Protein AF-A0A7S3NVL4-F1 (afdb_monomer)

Structure (mmCIF, N/CA/C/O backbone):
data_AF-A0A7S3NVL4-F1
#
_entry.id   AF-A0A7S3NVL4-F1
#
loop_
_atom_site.group_PDB
_atom_site.id
_atom_site.type_symbol
_atom_site.label_atom_id
_atom_site.label_alt_id
_atom_site.label_comp_id
_atom_site.label_asym_id
_atom_site.label_entity_id
_atom_site.label_seq_id
_atom_site.pdbx_PDB_ins_code
_atom_site.Cartn_x
_atom_site.Cartn_y
_atom_site.Cartn_z
_atom_site.occupancy
_atom_site.B_iso_or_equiv
_atom_site.auth_seq_id
_atom_site.auth_comp_id
_atom_site.auth_asym_id
_atom_site.auth_atom_id
_atom_site.pdbx_PDB_model_num
ATOM 1 N N . ILE A 1 1 ? -14.218 18.302 -14.394 1.00 38.00 1 ILE A N 1
ATOM 2 C CA . ILE A 1 1 ? -15.448 17.505 -14.623 1.00 38.00 1 ILE A CA 1
ATOM 3 C C . ILE A 1 1 ? -14.985 16.101 -14.964 1.00 38.00 1 ILE A C 1
ATOM 5 O O . ILE A 1 1 ? -14.677 15.818 -16.116 1.00 38.00 1 ILE A O 1
ATOM 9 N N . ILE A 1 2 ? -14.793 15.287 -13.928 1.00 34.66 2 ILE A N 1
ATOM 10 C CA . ILE A 1 2 ? -14.397 13.888 -14.061 1.00 34.66 2 ILE A CA 1
ATOM 11 C C . ILE A 1 2 ? -15.572 13.193 -14.744 1.00 34.66 2 ILE A C 1
ATOM 13 O O . ILE A 1 2 ? -16.677 13.149 -14.208 1.00 34.66 2 ILE A O 1
ATOM 17 N N . ARG A 1 3 ? -15.359 12.732 -15.976 1.00 32.22 3 ARG A N 1
ATOM 18 C CA . ARG A 1 3 ? -16.289 11.840 -16.662 1.00 32.22 3 ARG A CA 1
ATOM 19 C C . ARG A 1 3 ? -16.200 10.486 -15.958 1.00 32.22 3 ARG A C 1
ATOM 21 O O . ARG A 1 3 ? -15.504 9.591 -16.420 1.00 32.22 3 ARG A O 1
ATOM 28 N N . ILE A 1 4 ? -16.900 10.358 -14.833 1.00 42.03 4 ILE A N 1
ATOM 29 C CA . ILE A 1 4 ? -17.307 9.059 -14.300 1.00 42.03 4 ILE A CA 1
ATOM 30 C C . ILE A 1 4 ? -18.340 8.544 -15.296 1.00 42.03 4 ILE A C 1
ATOM 32 O O . ILE A 1 4 ? -19.520 8.893 -15.261 1.00 42.03 4 ILE A O 1
ATOM 36 N N . ILE A 1 5 ? -17.847 7.829 -16.300 1.00 40.09 5 ILE A N 1
ATOM 37 C CA . ILE A 1 5 ? -18.670 7.182 -17.304 1.00 40.09 5 ILE A CA 1
ATOM 38 C C . ILE A 1 5 ? -19.325 5.986 -16.608 1.00 40.09 5 ILE A C 1
ATOM 40 O O . ILE A 1 5 ? -18.771 4.894 -16.555 1.00 40.09 5 ILE A O 1
ATOM 44 N N . PHE A 1 6 ? -20.518 6.213 -16.057 1.00 42.34 6 PHE A N 1
ATOM 45 C CA . PHE A 1 6 ? -21.482 5.157 -15.764 1.00 42.34 6 PHE A CA 1
ATOM 46 C C . PHE A 1 6 ? -21.961 4.578 -17.104 1.00 42.34 6 PHE A C 1
ATOM 48 O O . PHE A 1 6 ? -22.959 5.026 -17.670 1.00 42.34 6 PHE A O 1
ATOM 55 N N . LEU A 1 7 ? -21.211 3.627 -17.665 1.00 38.56 7 LEU A N 1
ATOM 56 C CA . LEU A 1 7 ? -21.672 2.822 -18.794 1.00 38.56 7 LEU A CA 1
ATOM 57 C C . LEU A 1 7 ? -22.415 1.595 -18.262 1.00 38.56 7 LEU A C 1
ATOM 59 O O . LEU A 1 7 ? -21.879 0.776 -17.520 1.00 38.56 7 LEU A O 1
ATOM 63 N N . ASN A 1 8 ? -23.685 1.517 -18.651 1.00 40.00 8 ASN A N 1
ATOM 64 C CA . ASN A 1 8 ? -24.623 0.439 -18.372 1.00 40.00 8 ASN A CA 1
ATOM 65 C C . ASN A 1 8 ? -24.042 -0.942 -18.723 1.00 40.00 8 ASN A C 1
ATOM 67 O O . ASN A 1 8 ? -23.751 -1.211 -19.887 1.00 40.00 8 ASN A O 1
ATOM 71 N N . GLY A 1 9 ? -23.943 -1.821 -17.720 1.00 36.53 9 GLY A N 1
ATOM 72 C CA . GLY A 1 9 ? -23.618 -3.240 -17.900 1.00 36.53 9 GLY A CA 1
ATOM 73 C C . GLY A 1 9 ? -23.468 -4.017 -16.591 1.00 36.53 9 GLY A C 1
ATOM 74 O O . GLY A 1 9 ? -24.120 -5.036 -16.418 1.00 36.53 9 GLY A O 1
ATOM 75 N N . MET A 1 10 ? -22.686 -3.503 -15.640 1.00 42.94 10 MET A N 1
ATOM 76 C CA . MET A 1 10 ? -22.584 -3.975 -14.249 1.00 42.94 10 MET A CA 1
ATOM 77 C C . MET A 1 10 ? -22.065 -2.796 -13.419 1.00 42.94 10 MET A C 1
ATOM 79 O O . MET A 1 10 ? -20.860 -2.583 -13.342 1.00 42.94 10 MET A O 1
ATOM 83 N N . ILE A 1 11 ? -22.954 -1.962 -12.871 1.00 44.84 11 ILE A N 1
ATOM 84 C CA . ILE A 1 11 ? -22.526 -0.808 -12.067 1.00 44.84 11 ILE A CA 1
ATOM 85 C C . ILE A 1 11 ? -22.091 -1.344 -10.698 1.00 44.84 11 ILE A C 1
ATOM 87 O O . ILE A 1 11 ? -22.893 -1.402 -9.767 1.00 44.84 11 ILE A O 1
ATOM 91 N N . LYS A 1 12 ? -20.832 -1.779 -10.577 1.00 56.72 12 LYS A N 1
ATOM 92 C CA . LYS A 1 12 ? -20.200 -1.862 -9.260 1.00 56.72 12 LYS A CA 1
ATOM 93 C C . LYS A 1 12 ? -20.141 -0.439 -8.709 1.00 56.72 12 LYS A C 1
ATOM 95 O O . LYS A 1 12 ? -19.734 0.494 -9.400 1.00 56.72 12 LYS A O 1
ATOM 100 N N . SER A 1 13 ? -20.660 -0.256 -7.499 1.00 74.56 13 SER A N 1
ATOM 101 C CA . SER A 1 13 ? -20.558 1.017 -6.787 1.00 74.56 13 SER A CA 1
ATOM 102 C C . SER A 1 13 ? -19.076 1.314 -6.518 1.00 74.56 13 SER A C 1
ATOM 104 O O . SER A 1 13 ? -18.366 0.381 -6.143 1.00 74.56 13 SER A O 1
ATOM 106 N N . PRO A 1 14 ? -18.613 2.577 -6.602 1.00 76.62 14 PRO A N 1
ATOM 107 C CA . PRO A 1 14 ? -17.275 2.965 -6.146 1.00 76.62 14 PRO A CA 1
ATOM 108 C C . PRO A 1 14 ? -16.958 2.487 -4.722 1.00 76.62 14 PRO A C 1
ATOM 110 O O . PRO A 1 14 ? -15.807 2.204 -4.404 1.00 76.62 14 PRO A O 1
ATOM 113 N N . PHE A 1 15 ? -17.989 2.344 -3.879 1.00 83.75 15 PHE A N 1
ATOM 114 C CA . PHE A 1 15 ? -17.869 1.734 -2.557 1.00 83.75 15 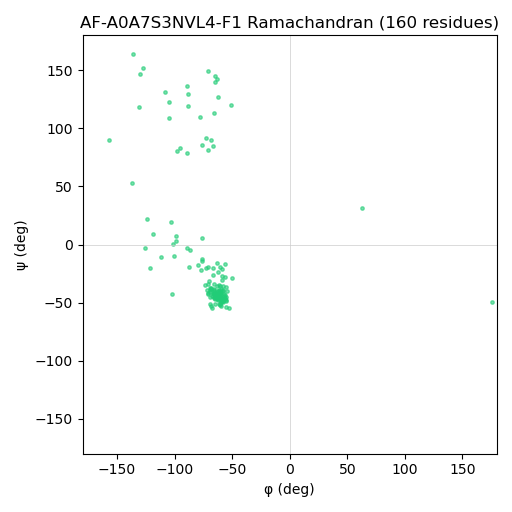PHE A CA 1
ATOM 115 C C . PHE A 1 15 ? -17.450 0.266 -2.640 1.00 83.75 15 PHE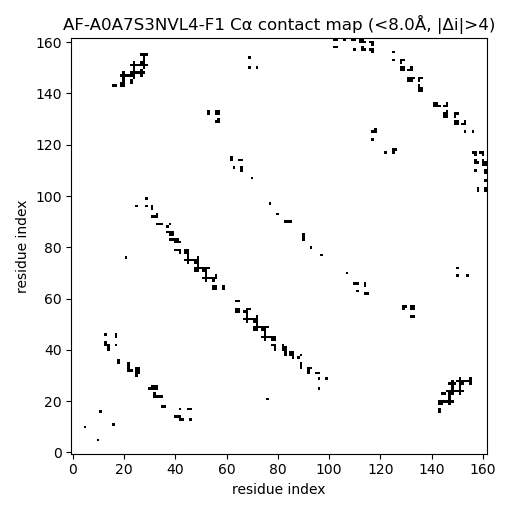 A C 1
ATOM 117 O O . PHE A 1 15 ? -16.528 -0.135 -1.952 1.00 83.75 15 PHE A O 1
ATOM 124 N N . SER A 1 16 ? -18.079 -0.534 -3.507 1.00 84.88 16 SER A N 1
ATOM 125 C CA . SER A 1 16 ? -17.748 -1.957 -3.648 1.00 84.88 16 SER A CA 1
ATOM 126 C C . SER A 1 16 ? -16.302 -2.162 -4.088 1.00 84.88 16 SER A C 1
ATOM 128 O O . SER A 1 16 ? -15.656 -3.086 -3.606 1.00 84.88 16 SER A O 1
ATOM 130 N N . ASP A 1 17 ? -15.803 -1.324 -4.994 1.00 87.50 17 ASP A N 1
ATOM 131 C CA . ASP A 1 17 ? -14.430 -1.415 -5.489 1.00 87.50 17 ASP A CA 1
ATOM 132 C C . ASP A 1 17 ? -13.419 -1.040 -4.396 1.00 87.50 17 ASP A C 1
ATOM 134 O O . ASP A 1 17 ? -12.459 -1.772 -4.156 1.00 87.50 17 ASP A O 1
ATOM 138 N N . VAL A 1 18 ? -13.665 0.052 -3.667 1.00 87.56 18 VAL A N 1
ATOM 139 C CA . VAL A 1 18 ? -12.785 0.476 -2.567 1.00 87.56 18 VAL A CA 1
ATOM 140 C C . VAL A 1 18 ? -12.845 -0.464 -1.374 1.00 87.56 18 VAL A C 1
ATOM 142 O O . VAL A 1 18 ? -11.800 -0.771 -0.811 1.00 87.56 18 VAL A O 1
ATOM 145 N N . SER A 1 19 ? -14.018 -0.974 -1.014 1.00 88.94 19 SER A N 1
ATOM 146 C CA . SER A 1 19 ? -14.150 -1.952 0.065 1.00 88.94 19 SER A CA 1
ATOM 147 C C . SER A 1 19 ? -13.377 -3.230 -0.254 1.00 88.94 19 SER A C 1
ATOM 149 O O . SER A 1 19 ? -12.626 -3.701 0.592 1.00 88.94 19 SER A O 1
ATOM 151 N N . LEU A 1 20 ? -13.458 -3.738 -1.493 1.00 91.25 20 LEU A N 1
ATOM 152 C CA . LEU A 1 20 ? -12.643 -4.879 -1.927 1.00 91.25 20 LEU A CA 1
ATOM 153 C C . LEU A 1 20 ? -11.145 -4.574 -1.850 1.00 91.25 20 LEU A C 1
ATOM 155 O O . LEU A 1 20 ? -10.387 -5.392 -1.340 1.00 91.25 20 LEU A O 1
ATOM 159 N N . PHE A 1 21 ? -10.718 -3.401 -2.319 1.00 93.81 21 PHE A N 1
ATOM 160 C CA . PHE A 1 21 ? -9.319 -2.998 -2.210 1.00 93.81 21 PHE A CA 1
ATOM 161 C C . PHE A 1 21 ? -8.851 -2.974 -0.752 1.00 93.81 21 PHE A C 1
ATOM 163 O O . PHE A 1 21 ? -7.807 -3.528 -0.429 1.00 93.81 21 PHE A O 1
ATOM 170 N N . ILE A 1 22 ? -9.618 -2.339 0.133 1.00 91.50 22 ILE A N 1
ATOM 171 C CA . ILE A 1 22 ? -9.222 -2.097 1.521 1.00 91.50 22 ILE A CA 1
ATOM 172 C C . ILE A 1 22 ? -9.224 -3.386 2.341 1.00 91.50 22 ILE A C 1
ATOM 174 O O . ILE A 1 22 ? -8.270 -3.619 3.082 1.00 91.50 22 ILE A O 1
ATOM 178 N N . THR A 1 23 ? -10.235 -4.244 2.180 1.00 92.31 23 THR A N 1
ATOM 179 C CA . THR A 1 23 ? -10.268 -5.563 2.826 1.00 92.31 23 THR A CA 1
ATOM 180 C C . THR A 1 23 ? -9.024 -6.376 2.468 1.00 92.31 23 THR A C 1
ATOM 182 O O . THR A 1 23 ? -8.352 -6.909 3.348 1.00 92.31 23 THR A O 1
ATOM 185 N N . GLU A 1 24 ? -8.657 -6.425 1.188 1.00 95.56 24 GLU A N 1
ATOM 186 C CA . GLU A 1 24 ? -7.495 -7.200 0.745 1.00 95.56 24 GLU A CA 1
ATOM 187 C C . GLU A 1 24 ? -6.170 -6.534 1.121 1.00 95.56 24 GLU A C 1
ATOM 189 O O . GLU A 1 24 ? -5.215 -7.224 1.472 1.00 95.56 24 GLU A O 1
ATOM 194 N N . PHE A 1 25 ? -6.120 -5.200 1.108 1.00 95.25 25 PHE A N 1
ATOM 195 C CA . PHE A 1 25 ? -4.965 -4.435 1.565 1.00 95.25 25 PHE A CA 1
ATOM 196 C C . PHE A 1 25 ? -4.638 -4.739 3.027 1.00 95.25 25 PHE A C 1
ATOM 198 O O . PHE A 1 25 ? -3.491 -5.045 3.338 1.00 95.25 25 PHE A O 1
ATOM 205 N N . TYR A 1 26 ? -5.632 -4.706 3.919 1.00 92.50 26 TYR A N 1
ATOM 206 C CA . TYR A 1 26 ? -5.443 -5.014 5.342 1.00 92.50 26 TYR A CA 1
ATOM 207 C C . TYR A 1 26 ? -5.071 -6.470 5.571 1.00 92.50 26 TYR A C 1
ATOM 209 O O . TYR A 1 26 ? -4.167 -6.764 6.356 1.00 92.50 26 TYR A O 1
ATOM 217 N N . SER A 1 27 ? -5.742 -7.374 4.859 1.00 94.62 27 SER A N 1
ATOM 218 C CA . SER A 1 27 ? -5.460 -8.803 4.923 1.00 94.62 27 SER A CA 1
ATOM 219 C C . SER A 1 27 ? -4.002 -9.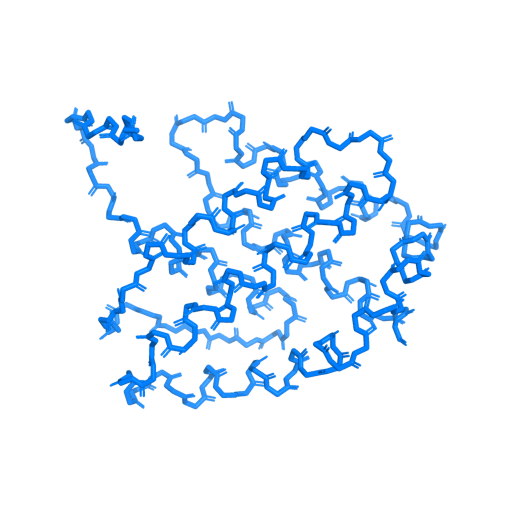087 4.552 1.00 94.62 27 SER A C 1
ATOM 221 O O . SER A 1 27 ? -3.275 -9.717 5.321 1.00 94.62 27 SER A O 1
ATOM 223 N N . ALA A 1 28 ? -3.514 -8.539 3.437 1.00 96.00 28 ALA A N 1
ATOM 224 C CA . ALA A 1 28 ? -2.129 -8.725 3.019 1.00 96.00 28 ALA A CA 1
ATOM 225 C C . ALA A 1 28 ? -1.138 -8.005 3.953 1.00 96.00 28 ALA A C 1
ATOM 227 O O . ALA A 1 28 ? -0.207 -8.632 4.480 1.00 96.00 28 ALA A O 1
ATOM 228 N N . ALA A 1 29 ? -1.362 -6.711 4.214 1.00 93.06 29 ALA A N 1
ATOM 229 C CA . ALA A 1 29 ? -0.430 -5.867 4.957 1.00 93.06 29 ALA A CA 1
ATOM 230 C C . ALA A 1 29 ? -0.284 -6.295 6.424 1.00 93.06 29 ALA A C 1
ATOM 232 O O . ALA A 1 29 ? 0.836 -6.437 6.924 1.00 93.06 29 ALA A O 1
ATOM 233 N N . PHE A 1 30 ? -1.413 -6.556 7.085 1.00 91.81 30 PHE A N 1
ATOM 234 C CA . PHE A 1 30 ? -1.513 -6.662 8.542 1.00 91.81 30 PHE A CA 1
ATOM 235 C C . PHE A 1 30 ? -2.138 -7.975 9.022 1.00 91.81 30 PHE A C 1
ATOM 237 O O . PHE A 1 30 ? -2.137 -8.248 10.214 1.00 91.81 30 PHE A O 1
ATOM 244 N N . SER A 1 31 ? -2.580 -8.855 8.115 1.00 93.00 31 SER A N 1
ATOM 245 C CA . SER A 1 31 ? -3.285 -10.105 8.460 1.00 93.00 31 SER A CA 1
ATOM 246 C C . SER A 1 31 ? -4.618 -9.865 9.180 1.00 93.00 31 SER A C 1
ATOM 248 O O . SER A 1 31 ? -5.035 -10.680 10.000 1.00 93.00 31 SER A O 1
ATOM 250 N N . ILE A 1 32 ? -5.279 -8.749 8.860 1.00 90.06 32 ILE A N 1
ATOM 251 C CA . ILE A 1 32 ? -6.560 -8.342 9.445 1.00 90.06 32 ILE A CA 1
ATOM 252 C C . ILE A 1 32 ? -7.664 -8.585 8.423 1.00 90.06 32 ILE A C 1
ATOM 254 O O . ILE A 1 32 ? -7.623 -8.047 7.317 1.00 90.06 32 ILE A O 1
ATOM 258 N N . ASP A 1 33 ? -8.655 -9.384 8.806 1.00 87.44 33 ASP A N 1
ATOM 259 C CA . ASP A 1 33 ? -9.845 -9.621 7.994 1.00 87.44 33 ASP A CA 1
ATOM 260 C C . ASP A 1 33 ? -10.917 -8.566 8.307 1.00 87.44 33 ASP A C 1
ATOM 262 O O . ASP A 1 33 ? -11.234 -8.299 9.472 1.00 87.44 33 ASP A O 1
ATOM 266 N N . MET A 1 34 ? -11.460 -7.940 7.263 1.00 83.00 34 MET A N 1
ATOM 267 C CA . MET A 1 34 ? -12.453 -6.873 7.381 1.00 83.00 34 MET A CA 1
ATOM 268 C C . MET A 1 34 ? -13.638 -7.134 6.463 1.00 83.00 34 MET A C 1
ATOM 270 O O . MET A 1 34 ? -13.505 -7.108 5.238 1.00 83.00 34 MET A O 1
ATOM 274 N N . ASP A 1 35 ? -14.823 -7.281 7.050 1.00 81.75 35 ASP A N 1
ATOM 275 C CA . ASP A 1 35 ? -16.069 -7.413 6.300 1.00 81.75 35 ASP A CA 1
ATOM 276 C C . ASP A 1 35 ? -16.783 -6.064 6.158 1.00 81.75 35 ASP A C 1
ATOM 278 O O . ASP A 1 35 ? -17.694 -5.733 6.906 1.00 81.75 35 ASP A O 1
ATOM 282 N N . LEU A 1 36 ? -16.383 -5.268 5.167 1.00 80.81 36 LEU A N 1
ATOM 283 C CA . LEU A 1 36 ? -16.940 -3.930 4.932 1.00 80.81 36 LEU A CA 1
ATOM 284 C C . LEU A 1 36 ? -18.336 -3.935 4.277 1.00 80.81 36 LEU A C 1
ATOM 286 O O . LEU A 1 36 ? -18.848 -2.867 3.934 1.00 80.81 36 LEU A O 1
ATOM 290 N N . ASN A 1 37 ? -18.970 -5.100 4.091 1.00 70.62 37 ASN A N 1
ATOM 291 C CA . ASN A 1 37 ? -20.241 -5.216 3.367 1.00 70.62 37 ASN A CA 1
ATOM 292 C C . ASN A 1 37 ? -21.426 -4.536 4.075 1.00 70.62 37 ASN A C 1
ATOM 294 O O . ASN A 1 37 ? -22.422 -4.236 3.416 1.00 70.62 37 ASN A O 1
ATOM 298 N N . THR A 1 38 ? -21.335 -4.282 5.386 1.00 66.88 38 THR A N 1
ATOM 299 C CA . THR A 1 38 ? -22.397 -3.634 6.182 1.00 66.88 38 THR A CA 1
ATOM 300 C C . THR A 1 38 ? -22.142 -2.151 6.465 1.00 66.88 38 THR A C 1
ATOM 302 O O . THR A 1 38 ? -22.966 -1.491 7.098 1.00 66.88 38 THR A O 1
ATOM 305 N N . CYS A 1 39 ? -21.027 -1.597 5.985 1.00 75.94 39 CYS A N 1
ATOM 306 C CA . CYS A 1 39 ? -20.630 -0.223 6.271 1.00 75.94 39 CYS A CA 1
ATOM 307 C C . CYS A 1 39 ? -21.201 0.766 5.240 1.00 75.94 39 CYS A C 1
ATOM 309 O O . CYS A 1 39 ? -21.138 0.536 4.035 1.00 75.94 39 CYS A O 1
ATOM 311 N N . GLU A 1 40 ? -21.719 1.905 5.702 1.00 72.62 40 GLU A N 1
ATOM 312 C CA . GLU A 1 40 ? -22.038 3.049 4.844 1.00 72.62 40 GLU A CA 1
ATOM 313 C C . GLU A 1 40 ? -20.972 4.134 5.042 1.00 72.62 40 GLU A C 1
ATOM 315 O O . GLU A 1 40 ? -20.936 4.796 6.081 1.00 72.62 40 GLU A O 1
ATOM 320 N N . ALA A 1 41 ? -20.111 4.337 4.040 1.00 77.31 41 ALA A N 1
ATOM 321 C CA . ALA A 1 41 ? -19.071 5.367 4.061 1.00 77.31 41 ALA A CA 1
ATOM 322 C C . ALA A 1 41 ? -19.084 6.205 2.776 1.00 77.31 41 ALA A C 1
ATOM 324 O O . ALA A 1 41 ? -19.372 5.707 1.682 1.00 77.31 41 ALA A O 1
ATOM 325 N N . ASN A 1 42 ? -18.738 7.490 2.891 1.00 81.25 42 ASN A N 1
ATOM 326 C CA . ASN A 1 42 ? -18.434 8.302 1.717 1.00 81.25 42 ASN A CA 1
ATOM 327 C C . ASN A 1 42 ? -17.019 7.966 1.247 1.00 81.25 42 ASN A C 1
ATOM 329 O O . ASN A 1 42 ? -16.052 8.317 1.903 1.00 81.25 42 ASN A O 1
ATOM 333 N N . VAL A 1 43 ? -16.899 7.304 0.100 1.00 82.75 43 VAL A N 1
ATOM 334 C CA . VAL A 1 43 ? -15.603 6.816 -0.388 1.00 82.75 43 VAL A CA 1
ATOM 335 C C . VAL A 1 43 ? -14.959 7.721 -1.428 1.00 82.75 43 VAL A C 1
ATOM 337 O O . VAL A 1 43 ? -13.912 7.369 -1.949 1.00 82.75 43 VAL A O 1
ATOM 340 N N . GLU A 1 44 ? -15.547 8.869 -1.777 1.00 84.50 44 GLU A N 1
ATOM 341 C CA . GLU A 1 44 ? -15.087 9.670 -2.924 1.00 84.50 44 GLU A CA 1
ATOM 342 C C . GLU A 1 44 ? -13.598 10.042 -2.822 1.00 84.50 44 GLU A C 1
ATOM 344 O O . GLU A 1 44 ? -12.840 9.871 -3.780 1.00 84.50 44 GLU A O 1
ATOM 349 N N . LYS A 1 45 ? -13.155 10.490 -1.641 1.00 86.50 45 LYS A N 1
ATOM 350 C CA . LYS A 1 45 ? -11.745 10.826 -1.395 1.00 86.50 45 LYS A CA 1
ATOM 351 C C . LYS A 1 45 ? -10.857 9.587 -1.375 1.00 86.50 45 LYS A C 1
ATOM 353 O O . LYS A 1 45 ? -9.761 9.619 -1.924 1.00 86.50 45 LYS A O 1
ATOM 358 N N . SER A 1 46 ? -11.325 8.507 -0.758 1.00 88.44 46 SER A N 1
ATOM 359 C CA . SER A 1 46 ? -10.599 7.239 -0.672 1.00 88.44 46 SER A CA 1
ATOM 360 C C . SER A 1 46 ? -10.358 6.641 -2.051 1.00 88.44 4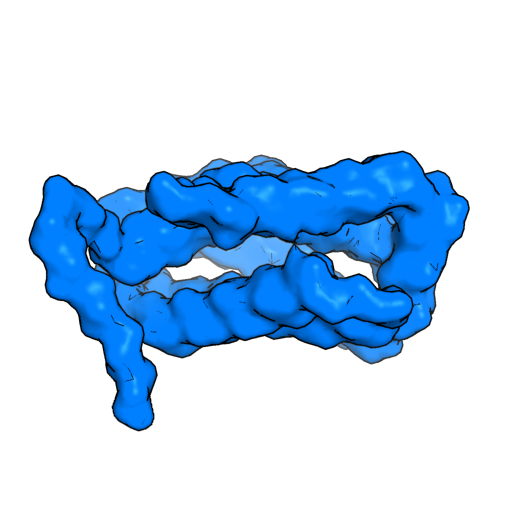6 SER A C 1
ATOM 362 O O . SER A 1 46 ? -9.223 6.315 -2.380 1.00 88.44 46 SER A O 1
ATOM 364 N N 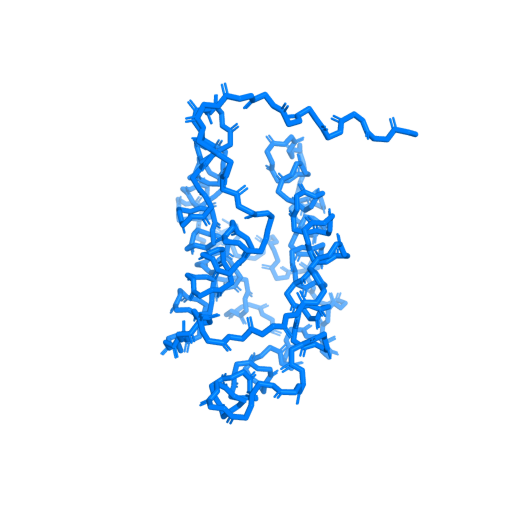. VAL A 1 47 ? -11.408 6.587 -2.880 1.00 88.25 47 VAL A N 1
ATOM 365 C CA . VAL A 1 47 ? -11.354 6.193 -4.292 1.00 88.25 47 VAL A CA 1
ATOM 366 C C . VAL A 1 47 ? -10.297 7.031 -5.005 1.00 88.25 47 VAL A C 1
ATOM 368 O O . VAL A 1 47 ? -9.380 6.476 -5.596 1.00 88.25 47 VAL A O 1
ATOM 371 N N . LEU A 1 48 ? -10.390 8.362 -4.932 1.00 89.31 48 LEU A N 1
ATOM 372 C CA . LEU A 1 48 ? -9.487 9.255 -5.658 1.00 89.31 48 LEU A CA 1
ATOM 373 C C . LEU A 1 48 ? -8.013 9.017 -5.293 1.00 89.31 48 LEU A C 1
ATOM 375 O O . LEU A 1 48 ? -7.166 8.919 -6.179 1.00 89.31 48 LEU A O 1
ATOM 379 N N . GLU A 1 49 ? -7.704 8.926 -4.002 1.00 93.69 49 GLU A N 1
ATOM 380 C CA . GLU A 1 49 ? -6.334 8.755 -3.517 1.00 93.69 49 GLU A CA 1
ATOM 381 C C . GLU A 1 49 ? -5.782 7.354 -3.828 1.00 93.69 49 GLU A C 1
ATOM 383 O O . GLU A 1 49 ? -4.650 7.249 -4.301 1.00 93.69 49 GLU A O 1
ATOM 388 N N . ILE A 1 50 ? -6.586 6.293 -3.666 1.00 92.19 50 ILE A N 1
ATOM 389 C CA . ILE A 1 50 ? -6.198 4.919 -4.031 1.00 92.19 50 ILE A CA 1
ATOM 390 C C . ILE A 1 50 ? -5.910 4.833 -5.531 1.00 92.19 50 ILE A C 1
ATOM 392 O O . ILE A 1 50 ? -4.831 4.395 -5.924 1.00 92.19 50 ILE A O 1
ATOM 396 N N . TYR A 1 51 ? -6.832 5.304 -6.374 1.00 90.94 51 TYR A N 1
ATOM 397 C CA . TYR A 1 51 ? -6.644 5.284 -7.825 1.00 90.94 51 TYR A CA 1
ATOM 398 C C . TYR A 1 51 ? -5.434 6.115 -8.251 1.00 90.94 51 TYR A C 1
ATOM 400 O O . TYR A 1 51 ? -4.643 5.658 -9.069 1.00 90.94 51 TYR A O 1
ATOM 408 N N . SER A 1 52 ? -5.259 7.311 -7.679 1.00 93.44 52 SER A N 1
ATOM 409 C CA . SER A 1 52 ? -4.102 8.157 -7.979 1.00 93.44 52 SER A CA 1
ATOM 410 C C . SER A 1 52 ? -2.790 7.487 -7.574 1.00 93.44 52 SER A C 1
ATOM 412 O O . SER A 1 52 ? -1.809 7.582 -8.308 1.00 93.44 52 SER A O 1
ATOM 414 N N . GLY A 1 53 ? -2.755 6.808 -6.427 1.00 94.81 53 GLY A N 1
ATOM 415 C CA . GLY A 1 53 ? -1.574 6.077 -5.985 1.00 94.81 53 GLY A CA 1
ATOM 416 C C . GLY A 1 53 ? -1.242 4.911 -6.905 1.00 94.81 53 GLY A C 1
ATOM 417 O O . GLY A 1 53 ? -0.099 4.780 -7.335 1.00 94.81 53 GLY A O 1
ATOM 418 N N . ILE A 1 54 ? -2.250 4.127 -7.283 1.00 92.56 54 ILE A N 1
ATOM 419 C CA . ILE A 1 54 ? -2.096 3.026 -8.235 1.00 92.56 54 ILE A CA 1
ATOM 420 C C . ILE A 1 54 ? -1.621 3.542 -9.592 1.00 92.56 54 ILE A C 1
ATOM 422 O O . ILE A 1 54 ? -0.676 2.994 -10.141 1.00 92.56 54 ILE A O 1
ATOM 426 N N . GLU A 1 55 ? -2.196 4.624 -10.117 1.00 92.50 55 GLU A N 1
ATOM 427 C CA . GLU A 1 55 ? -1.768 5.214 -11.390 1.00 92.50 55 GLU A CA 1
ATOM 428 C C . GLU A 1 55 ? -0.285 5.619 -11.367 1.00 92.50 55 GLU A C 1
ATOM 430 O O . GLU A 1 55 ? 0.432 5.395 -12.346 1.00 92.50 55 GLU A O 1
ATOM 435 N N . ILE A 1 56 ? 0.200 6.159 -10.244 1.00 94.94 56 ILE A N 1
ATOM 436 C CA . ILE A 1 56 ? 1.627 6.448 -10.057 1.00 94.94 56 ILE A CA 1
ATOM 437 C C . ILE A 1 56 ? 2.446 5.151 -10.061 1.00 94.94 56 ILE A C 1
ATOM 439 O O . ILE A 1 56 ? 3.481 5.101 -10.721 1.00 94.94 56 ILE A O 1
ATOM 443 N N . LEU A 1 57 ? 1.993 4.105 -9.360 1.00 92.81 57 LEU A N 1
ATOM 444 C CA . LEU A 1 57 ? 2.685 2.811 -9.321 1.00 92.81 57 LEU A CA 1
ATOM 445 C C . LEU A 1 57 ? 2.705 2.108 -10.678 1.00 92.81 57 LEU A C 1
ATOM 447 O O . LEU A 1 57 ? 3.690 1.459 -10.998 1.00 92.81 57 LEU A O 1
ATOM 451 N N . VAL A 1 58 ? 1.662 2.251 -11.492 1.00 89.88 58 VAL A N 1
ATOM 452 C CA . VAL A 1 58 ? 1.610 1.660 -12.835 1.00 89.88 58 VAL A CA 1
ATOM 453 C C . VAL A 1 58 ? 2.556 2.366 -13.801 1.00 89.88 58 VAL A C 1
ATOM 455 O O . VAL A 1 58 ? 3.154 1.729 -14.665 1.00 89.88 58 VAL A O 1
ATOM 458 N N . ASN A 1 59 ? 2.727 3.676 -13.636 1.00 90.00 59 ASN A N 1
ATOM 459 C CA . ASN A 1 59 ? 3.566 4.504 -14.500 1.00 90.00 59 ASN A CA 1
ATOM 460 C C . ASN A 1 59 ? 4.919 4.856 -13.861 1.00 90.00 59 ASN A C 1
ATOM 462 O O . ASN A 1 59 ? 5.555 5.834 -14.263 1.00 90.00 59 ASN A O 1
ATOM 466 N N . TYR A 1 60 ? 5.350 4.104 -12.846 1.00 92.38 60 TYR A N 1
ATOM 467 C CA . TYR A 1 60 ? 6.558 4.425 -12.097 1.00 92.38 60 TYR A CA 1
ATOM 468 C C . TYR A 1 60 ? 7.809 4.328 -12.985 1.00 92.38 60 TYR A C 1
ATOM 470 O O . TYR A 1 60 ? 7.969 3.421 -13.801 1.00 92.38 60 TYR A O 1
ATOM 478 N N . THR A 1 61 ? 8.732 5.266 -12.802 1.00 94.19 61 THR A N 1
ATOM 479 C CA . THR A 1 61 ? 10.040 5.286 -13.482 1.00 94.19 61 THR A CA 1
ATOM 480 C C . THR A 1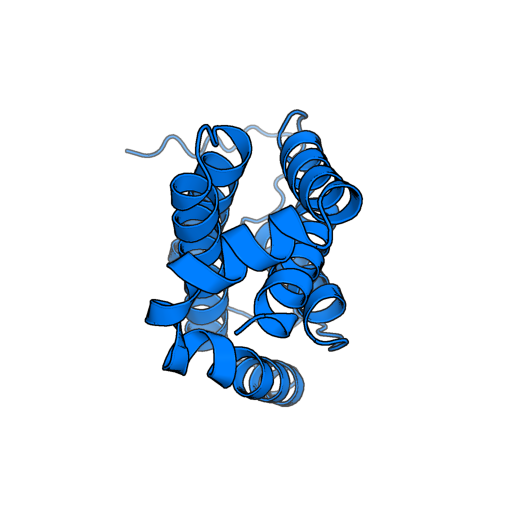 61 ? 11.198 5.275 -12.490 1.00 94.19 61 THR A C 1
ATOM 482 O O . THR A 1 61 ? 12.323 4.907 -12.828 1.00 94.19 61 THR A O 1
ATOM 485 N N . THR A 1 62 ? 10.918 5.661 -11.247 1.00 95.12 62 THR A N 1
ATOM 486 C CA . THR A 1 62 ? 11.873 5.781 -10.151 1.00 95.12 62 THR A CA 1
ATOM 487 C C . THR A 1 62 ? 11.303 5.189 -8.861 1.00 95.12 62 THR A C 1
ATOM 489 O O . THR A 1 62 ? 10.098 4.993 -8.718 1.00 95.12 62 THR A O 1
ATOM 492 N N . LEU A 1 63 ? 12.166 4.935 -7.875 1.00 93.75 63 LEU A N 1
ATOM 493 C CA . LEU A 1 63 ? 11.731 4.516 -6.534 1.00 93.75 63 LEU A CA 1
ATOM 494 C C . LEU A 1 63 ? 11.046 5.651 -5.748 1.00 93.75 63 LEU A C 1
ATOM 496 O O . LEU A 1 63 ? 10.297 5.384 -4.806 1.00 93.75 63 LEU A O 1
ATOM 500 N N . ASP A 1 64 ? 11.263 6.908 -6.145 1.00 94.75 64 ASP A N 1
ATOM 501 C CA . ASP A 1 64 ? 10.496 8.042 -5.623 1.00 94.75 64 ASP A CA 1
ATOM 502 C C . ASP A 1 64 ? 9.032 7.966 -6.072 1.00 94.75 64 ASP A C 1
ATOM 504 O O . ASP A 1 64 ? 8.135 8.132 -5.251 1.00 94.75 64 ASP A O 1
ATOM 508 N N . ASP A 1 65 ? 8.777 7.609 -7.337 1.00 95.38 65 ASP A N 1
ATOM 509 C CA . ASP A 1 65 ? 7.414 7.365 -7.828 1.00 95.38 65 ASP A CA 1
ATOM 510 C C . ASP A 1 65 ? 6.726 6.284 -6.991 1.00 95.38 65 ASP A C 1
ATOM 512 O O . ASP A 1 65 ? 5.600 6.483 -6.539 1.00 95.38 65 ASP A O 1
ATOM 516 N N . VAL A 1 66 ? 7.433 5.188 -6.688 1.00 93.88 66 VAL A N 1
ATOM 517 C CA . VAL A 1 66 ? 6.896 4.139 -5.810 1.00 93.88 66 VAL A CA 1
ATOM 518 C C . VAL A 1 66 ? 6.555 4.692 -4.428 1.00 93.88 66 VAL A C 1
ATOM 520 O O . VAL A 1 66 ? 5.453 4.473 -3.930 1.00 93.88 66 VAL A O 1
ATOM 523 N N . SER A 1 67 ? 7.454 5.474 -3.830 1.00 94.31 67 SER A N 1
ATOM 524 C CA . SER A 1 67 ? 7.215 6.100 -2.523 1.00 94.31 67 SER A CA 1
ATOM 525 C C . SER A 1 67 ? 5.967 6.990 -2.544 1.00 94.31 67 SER A C 1
ATOM 527 O O . SER A 1 67 ? 5.110 6.882 -1.666 1.00 94.31 67 SER A O 1
ATOM 529 N N . ARG A 1 68 ? 5.814 7.831 -3.576 1.00 95.19 68 ARG A N 1
ATOM 530 C CA . ARG A 1 68 ? 4.647 8.710 -3.746 1.00 95.19 68 ARG A CA 1
ATOM 531 C C . ARG A 1 68 ? 3.355 7.922 -3.963 1.00 95.19 68 ARG A C 1
ATOM 533 O O . ARG A 1 68 ? 2.334 8.276 -3.374 1.00 95.19 68 ARG A O 1
ATOM 540 N N . GLY A 1 69 ? 3.400 6.857 -4.762 1.00 94.94 69 GLY A N 1
ATOM 541 C CA . GLY A 1 69 ? 2.258 5.976 -5.007 1.00 94.94 69 GLY A CA 1
ATOM 542 C C . GLY A 1 69 ? 1.771 5.286 -3.732 1.00 94.94 69 GLY A C 1
ATOM 543 O O . GLY A 1 69 ? 0.577 5.301 -3.436 1.00 94.94 69 GLY A O 1
ATOM 544 N N . ILE A 1 70 ? 2.695 4.776 -2.913 1.00 94.19 70 ILE A N 1
ATOM 545 C CA . ILE A 1 70 ? 2.356 4.143 -1.632 1.00 94.19 70 ILE A CA 1
ATOM 546 C C . ILE A 1 70 ? 1.768 5.152 -0.642 1.00 94.19 70 ILE A C 1
ATOM 548 O O . ILE A 1 70 ? 0.758 4.854 -0.007 1.00 94.19 70 ILE A O 1
ATOM 552 N N . VAL A 1 71 ? 2.330 6.362 -0.541 1.00 93.69 71 VAL A N 1
ATOM 553 C CA . VAL A 1 71 ? 1.763 7.426 0.312 1.00 93.69 71 VAL A CA 1
ATOM 554 C C . VAL A 1 71 ? 0.313 7.727 -0.074 1.00 93.69 71 VAL A C 1
ATOM 556 O O . VAL A 1 71 ? -0.544 7.858 0.797 1.00 93.69 71 VAL A O 1
ATOM 559 N N . LYS A 1 72 ? 0.021 7.797 -1.377 1.00 95.19 72 LYS A N 1
ATOM 560 C CA . LYS A 1 72 ? -1.333 8.020 -1.896 1.00 95.19 72 LYS A CA 1
ATOM 561 C C . LYS A 1 72 ? -2.299 6.890 -1.536 1.00 95.19 72 LYS A C 1
ATOM 563 O O . LYS A 1 72 ? -3.388 7.165 -1.036 1.00 95.19 72 LYS A O 1
ATOM 568 N N . ILE A 1 73 ? -1.880 5.634 -1.696 1.00 94.38 73 ILE A N 1
ATOM 569 C CA . ILE A 1 73 ? -2.677 4.466 -1.290 1.00 94.38 73 ILE A CA 1
ATOM 570 C C . ILE A 1 73 ? -2.975 4.508 0.212 1.00 94.38 73 ILE A C 1
ATOM 572 O O . ILE A 1 73 ? -4.134 4.406 0.610 1.00 94.38 73 ILE A O 1
ATOM 576 N N . VAL A 1 74 ? -1.952 4.732 1.040 1.00 91.94 74 VAL A N 1
ATOM 577 C CA . VAL A 1 74 ? -2.097 4.806 2.499 1.00 91.94 74 VAL A CA 1
ATOM 578 C C . VAL A 1 74 ? -3.042 5.935 2.913 1.00 91.94 74 VAL A C 1
ATOM 580 O O . VAL A 1 74 ? -3.906 5.725 3.762 1.00 91.94 74 VAL A O 1
ATOM 583 N N . TYR A 1 75 ? -2.958 7.114 2.291 1.00 92.00 75 TYR A N 1
ATOM 584 C CA . TYR A 1 75 ? -3.915 8.187 2.565 1.00 92.00 75 TYR A CA 1
ATOM 585 C C . TYR A 1 75 ? -5.335 7.862 2.117 1.00 92.00 75 TYR A C 1
ATOM 587 O O . TYR A 1 75 ? -6.281 8.197 2.828 1.00 92.00 75 TYR A O 1
ATOM 595 N N . GLY A 1 76 ? -5.514 7.198 0.977 1.00 91.69 76 GLY A N 1
ATOM 596 C CA . GLY A 1 76 ? -6.837 6.758 0.546 1.00 91.69 76 GLY A CA 1
ATOM 597 C C . GLY A 1 76 ? -7.467 5.758 1.515 1.00 91.69 76 GLY A C 1
ATOM 598 O O . GLY A 1 76 ? -8.641 5.898 1.863 1.00 91.69 76 GLY A O 1
ATOM 599 N N . VAL A 1 77 ? -6.662 4.832 2.039 1.00 90.56 77 VAL A N 1
ATOM 600 C CA . VAL A 1 77 ? -7.048 3.926 3.125 1.00 90.56 77 VAL A CA 1
ATOM 601 C C . VAL A 1 77 ? -7.439 4.710 4.386 1.00 90.56 77 VAL A C 1
ATOM 603 O O . VAL A 1 77 ? -8.531 4.516 4.914 1.00 90.56 77 VAL A O 1
ATOM 606 N N . MET A 1 78 ? -6.617 5.661 4.837 1.00 88.88 78 MET A N 1
ATOM 607 C CA . MET A 1 78 ? -6.930 6.482 6.016 1.00 88.88 78 MET A CA 1
ATOM 608 C C . MET A 1 78 ? -8.215 7.302 5.856 1.00 88.88 78 MET A C 1
ATOM 610 O O . MET A 1 78 ? -9.006 7.393 6.794 1.00 88.88 78 MET A O 1
ATO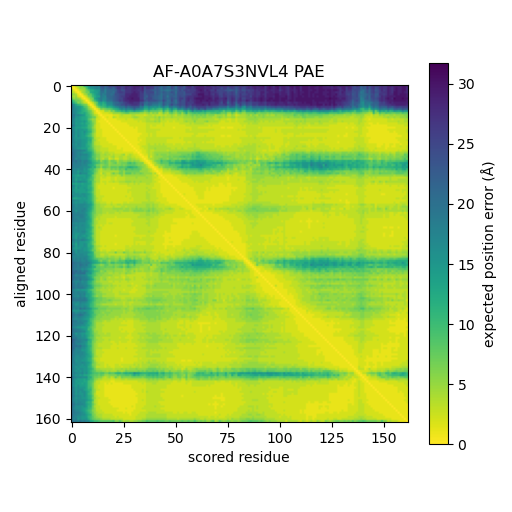M 614 N N . ASN A 1 79 ? -8.441 7.883 4.677 1.00 89.50 79 ASN A N 1
ATOM 615 C CA . ASN A 1 79 ? -9.672 8.617 4.385 1.00 89.50 79 ASN A CA 1
ATOM 616 C C . ASN A 1 79 ? -10.890 7.698 4.508 1.00 89.50 79 ASN A C 1
ATOM 618 O O . ASN A 1 79 ? -11.890 8.084 5.103 1.00 89.50 79 ASN A O 1
ATOM 622 N N . PHE A 1 80 ? -10.784 6.455 4.025 1.00 87.56 80 PHE A N 1
ATOM 623 C CA . PHE A 1 80 ? -11.876 5.492 4.141 1.00 87.56 80 PHE A CA 1
ATOM 624 C C . PHE A 1 80 ? -12.199 5.174 5.599 1.00 87.56 80 PHE A C 1
ATOM 626 O O . PHE A 1 80 ? -13.366 5.176 5.978 1.00 87.56 80 PHE A O 1
ATOM 633 N N . ILE A 1 81 ? -11.177 4.947 6.427 1.00 84.12 81 ILE A N 1
ATOM 634 C CA . ILE A 1 81 ? -11.341 4.696 7.866 1.00 84.12 81 ILE A CA 1
ATOM 635 C C . ILE A 1 81 ? -12.061 5.864 8.545 1.00 84.12 81 ILE A C 1
ATOM 637 O O . ILE A 1 81 ? -13.003 5.653 9.306 1.00 84.12 81 ILE A O 1
ATOM 641 N N . GLN A 1 82 ? -11.629 7.099 8.267 1.00 83.56 82 GLN A N 1
ATOM 642 C CA . GLN A 1 82 ? -12.240 8.306 8.830 1.00 83.56 82 GLN A CA 1
ATOM 643 C C . GLN A 1 82 ? -13.712 8.432 8.431 1.00 83.56 82 GLN A C 1
ATOM 645 O O . GLN A 1 82 ? -14.553 8.743 9.275 1.00 83.56 82 GLN A O 1
ATOM 650 N N . ASP A 1 83 ? -14.031 8.126 7.176 1.00 82.94 83 ASP A N 1
ATOM 651 C CA . ASP A 1 83 ? -15.400 8.160 6.666 1.00 82.94 83 ASP A CA 1
ATOM 652 C C . ASP A 1 83 ? -16.241 6.943 7.126 1.00 82.94 83 ASP A C 1
ATOM 654 O O . ASP A 1 83 ? -17.471 6.999 7.074 1.00 82.94 83 ASP A O 1
ATOM 658 N N . SER A 1 84 ? -15.599 5.892 7.659 1.00 79.38 84 SER A N 1
ATOM 659 C CA . SER A 1 84 ? -16.212 4.653 8.180 1.00 79.38 84 SER A CA 1
ATOM 660 C C . SER A 1 84 ? -16.374 4.622 9.707 1.00 79.38 84 SER A C 1
ATOM 662 O O . SER A 1 84 ? -16.794 3.609 10.262 1.00 79.38 84 SER A O 1
ATOM 664 N N . GLN A 1 85 ? -16.099 5.724 10.417 1.00 70.94 85 GLN A N 1
ATOM 665 C CA . GLN A 1 85 ? -16.184 5.806 11.891 1.00 70.94 85 GLN A CA 1
ATOM 666 C C . GLN A 1 85 ? -17.549 5.433 12.490 1.00 70.94 85 GLN A C 1
ATOM 668 O O . GLN A 1 85 ? -17.656 5.187 13.687 1.00 70.94 85 GLN A O 1
ATOM 673 N N . LYS A 1 86 ? -18.605 5.413 11.674 1.00 71.12 86 LYS A N 1
ATOM 674 C CA . LYS A 1 86 ? -19.967 5.059 12.094 1.00 71.12 86 LYS A CA 1
ATOM 675 C C . LYS A 1 86 ? -20.272 3.564 11.978 1.00 71.12 86 LYS A C 1
ATOM 677 O O . LYS A 1 86 ? -21.371 3.150 12.332 1.00 71.12 86 LYS A O 1
ATOM 682 N N . CYS A 1 87 ? -19.342 2.765 11.464 1.00 79.31 87 CYS A N 1
ATOM 683 C CA . CYS A 1 87 ? -19.567 1.356 11.178 1.00 79.31 87 CYS A CA 1
ATOM 684 C C . CYS A 1 87 ? -19.232 0.496 12.406 1.00 79.31 87 CYS A C 1
ATOM 686 O O . CYS A 1 87 ? -18.159 -0.093 12.488 1.00 79.31 87 CYS A O 1
ATOM 688 N N . GLU A 1 88 ? -20.157 0.454 13.373 1.00 77.12 88 GLU A N 1
ATOM 689 C CA . GLU A 1 88 ? -19.958 -0.165 14.697 1.00 77.12 88 GLU A CA 1
ATOM 690 C C . GLU A 1 88 ? -19.520 -1.640 14.637 1.00 77.12 88 GLU A C 1
ATOM 692 O O . GLU A 1 88 ? -18.694 -2.061 15.442 1.00 77.12 88 GLU A O 1
ATOM 697 N N . GLU A 1 89 ? -20.026 -2.414 13.671 1.00 82.12 89 GLU A N 1
ATOM 698 C CA . GLU A 1 89 ? -19.726 -3.850 13.540 1.00 82.12 89 GLU A CA 1
ATOM 699 C C . GLU A 1 89 ? -18.276 -4.129 13.116 1.00 82.12 89 GLU A C 1
ATOM 701 O O . GLU A 1 89 ? -17.659 -5.076 13.599 1.00 82.12 89 GLU A O 1
ATOM 706 N N . VAL A 1 90 ? -17.721 -3.293 12.235 1.00 79.31 90 VAL A N 1
ATOM 707 C CA . VAL A 1 90 ? -16.379 -3.465 11.641 1.00 79.31 90 VAL A CA 1
ATOM 708 C C . VAL A 1 90 ? -15.319 -2.589 12.299 1.00 79.31 90 VAL A C 1
ATOM 710 O O . VAL A 1 90 ? -14.126 -2.752 12.041 1.00 79.31 90 VAL A O 1
ATOM 713 N N . TRP A 1 91 ? -15.744 -1.656 13.154 1.00 83.00 91 TRP A N 1
ATOM 714 C CA . TRP A 1 91 ? -14.861 -0.699 13.808 1.00 83.00 91 TRP A CA 1
ATOM 715 C C . TRP A 1 91 ? -13.690 -1.346 14.566 1.00 83.00 91 TRP A C 1
ATOM 717 O O . TRP A 1 91 ? -12.585 -0.819 14.448 1.00 83.00 91 TRP A O 1
ATOM 727 N N . PRO A 1 92 ? -13.848 -2.482 15.281 1.00 85.94 92 PRO A N 1
ATOM 728 C CA . PRO A 1 92 ? -12.717 -3.134 15.941 1.00 85.94 92 PRO A CA 1
ATOM 729 C C . PRO A 1 92 ? -11.582 -3.516 14.979 1.00 85.94 92 PRO A C 1
ATOM 731 O O . PRO A 1 92 ? -10.433 -3.174 15.247 1.00 85.94 92 PRO A O 1
ATOM 734 N N . SER A 1 93 ? -11.891 -4.139 13.836 1.00 83.69 93 SER A N 1
ATOM 735 C CA . SER A 1 93 ? -10.883 -4.517 12.831 1.00 83.69 93 SER A CA 1
ATOM 736 C C . SER A 1 93 ? -10.269 -3.293 12.144 1.00 83.69 93 SER A C 1
ATOM 738 O O . SER A 1 93 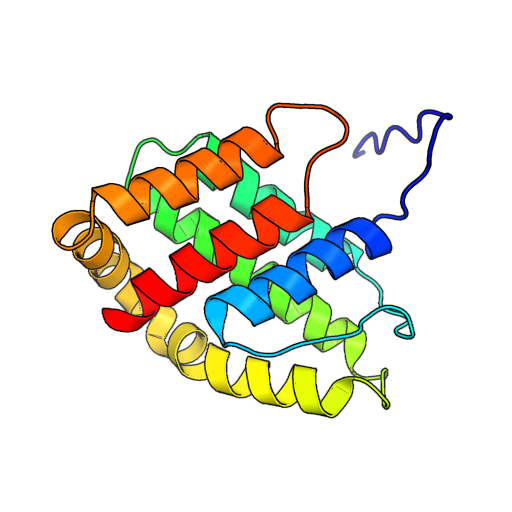? -9.069 -3.251 11.872 1.00 83.69 93 SER A O 1
ATOM 740 N N . ILE A 1 94 ? -11.085 -2.262 11.894 1.00 82.44 94 ILE A N 1
ATOM 741 C CA . ILE A 1 94 ? -10.613 -0.978 11.363 1.00 82.44 94 ILE A CA 1
ATOM 742 C C . ILE A 1 94 ? -9.612 -0.331 12.328 1.00 82.44 94 ILE A C 1
ATOM 744 O O . ILE A 1 94 ? -8.571 0.167 11.893 1.00 82.44 94 ILE A O 1
ATOM 748 N N . GLN A 1 95 ? -9.919 -0.334 13.627 1.00 85.38 95 GLN A N 1
ATOM 749 C CA . GLN A 1 95 ? -9.052 0.227 14.656 1.00 85.38 95 GLN A CA 1
ATOM 750 C C . GLN A 1 95 ? -7.744 -0.563 14.767 1.00 85.38 95 GLN A C 1
ATOM 752 O O . GLN A 1 95 ? -6.682 0.053 14.786 1.00 85.38 95 GLN A O 1
ATOM 757 N N . GLU A 1 96 ? -7.809 -1.895 14.779 1.00 86.69 96 GLU A N 1
ATOM 758 C CA . GLU A 1 96 ? -6.623 -2.757 14.816 1.00 86.69 96 GLU A CA 1
ATOM 759 C C . GLU A 1 96 ? -5.673 -2.440 13.654 1.00 86.69 96 GLU A C 1
ATOM 761 O O . GLU A 1 96 ? -4.491 -2.175 13.865 1.00 86.69 96 GLU A O 1
ATOM 766 N N . GLY A 1 97 ? -6.178 -2.355 12.421 1.00 82.75 97 GLY A N 1
ATOM 767 C CA . GLY A 1 97 ? -5.279 -2.069 11.305 1.00 82.75 97 GLY A CA 1
ATOM 768 C C . GLY A 1 97 ? -4.859 -0.605 11.214 1.00 82.75 97 GLY A C 1
ATOM 769 O O . GLY A 1 97 ? -3.796 -0.317 10.673 1.00 82.75 97 GLY A O 1
ATOM 770 N N . LEU A 1 98 ? -5.616 0.331 11.800 1.00 84.62 98 LEU A N 1
ATOM 771 C CA . LEU A 1 98 ? -5.120 1.693 12.002 1.00 84.62 98 LEU A CA 1
ATOM 772 C C . LEU A 1 98 ? -3.905 1.700 12.941 1.00 84.62 98 LEU A C 1
ATOM 774 O O . LEU A 1 98 ? -2.932 2.393 12.651 1.00 84.62 98 LEU A O 1
ATOM 778 N N . GLU A 1 99 ? -3.944 0.931 14.032 1.00 88.50 99 GLU A N 1
ATOM 779 C CA . GLU A 1 99 ? -2.820 0.783 14.964 1.00 88.50 99 GLU A CA 1
ATOM 780 C C . GLU A 1 99 ? -1.591 0.184 14.259 1.00 88.50 99 GLU A C 1
ATOM 782 O O . GLU A 1 99 ? -0.495 0.738 14.376 1.00 88.50 99 GLU A O 1
ATOM 787 N N . GLU A 1 100 ? -1.777 -0.845 13.428 1.00 86.44 100 GLU A N 1
ATOM 788 C CA . GLU A 1 100 ? -0.711 -1.442 12.604 1.00 86.44 100 GLU A CA 1
ATOM 789 C C . GLU A 1 100 ? -0.169 -0.496 11.513 1.00 86.44 100 GLU A C 1
ATOM 791 O O . GLU A 1 100 ? 0.994 -0.584 11.113 1.00 86.44 100 GLU A O 1
ATOM 796 N N . MET A 1 101 ? -0.969 0.471 11.052 1.00 84.12 101 MET A N 1
ATOM 797 C CA . MET A 1 101 ? -0.525 1.521 10.126 1.00 84.12 101 MET A CA 1
ATOM 798 C C . MET A 1 101 ? 0.235 2.662 10.817 1.00 84.12 101 MET A C 1
ATOM 800 O O . MET A 1 101 ? 0.942 3.416 10.142 1.00 84.12 101 MET A O 1
ATOM 804 N N . MET A 1 102 ? 0.135 2.821 12.142 1.00 86.44 102 MET A N 1
ATOM 805 C CA . MET A 1 102 ? 0.772 3.938 12.853 1.00 86.44 102 MET A CA 1
ATOM 806 C C . MET A 1 102 ? 2.293 4.015 12.665 1.00 86.44 102 MET A C 1
ATOM 808 O O . MET A 1 102 ? 2.788 5.132 12.494 1.00 86.44 102 MET A O 1
ATOM 812 N N . PRO A 1 103 ? 3.065 2.907 12.654 1.00 83.56 103 PRO A N 1
ATOM 813 C CA . PRO A 1 103 ? 4.486 2.953 12.329 1.00 83.56 103 PRO A CA 1
ATOM 814 C C . PRO A 1 103 ? 4.742 3.589 10.968 1.00 83.56 103 PRO A C 1
ATOM 816 O O . PRO A 1 103 ? 5.607 4.454 10.875 1.00 83.56 103 PRO A O 1
ATOM 819 N N . PHE A 1 104 ? 3.952 3.244 9.948 1.00 83.44 104 PHE A N 1
ATOM 820 C CA . PHE A 1 104 ? 4.047 3.862 8.628 1.00 83.44 104 PHE A CA 1
ATOM 821 C C . PHE A 1 104 ? 3.771 5.370 8.702 1.00 83.44 104 PHE A C 1
ATOM 823 O O . PHE A 1 104 ? 4.570 6.182 8.239 1.00 83.44 104 PHE A O 1
ATOM 830 N N . ILE A 1 105 ? 2.643 5.746 9.313 1.00 84.69 105 ILE A N 1
ATOM 831 C CA . ILE A 1 105 ? 2.146 7.129 9.367 1.00 84.69 105 ILE A CA 1
ATOM 832 C C . ILE A 1 105 ? 3.120 8.035 10.130 1.00 84.69 105 ILE A C 1
ATOM 834 O O . ILE A 1 105 ? 3.462 9.122 9.664 1.00 84.69 105 ILE A O 1
ATOM 838 N N . ASN A 1 106 ? 3.602 7.578 11.285 1.00 88.75 106 ASN A N 1
ATOM 839 C CA . ASN A 1 106 ? 4.482 8.352 12.160 1.00 88.75 106 ASN A CA 1
ATOM 840 C C . ASN A 1 106 ? 5.906 8.492 11.612 1.00 88.75 106 ASN A C 1
ATOM 842 O O . ASN A 1 106 ? 6.649 9.376 12.039 1.00 88.75 106 ASN A O 1
ATOM 846 N N . ASN A 1 107 ? 6.293 7.613 10.688 1.00 89.00 107 ASN A N 1
ATOM 847 C CA . ASN A 1 107 ? 7.654 7.505 10.180 1.00 89.00 107 ASN A CA 1
ATOM 848 C C . ASN A 1 107 ? 7.710 7.655 8.656 1.00 89.00 107 ASN A C 1
ATOM 850 O O . ASN A 1 107 ? 8.681 7.223 8.040 1.00 89.00 107 ASN A O 1
ATOM 854 N N . PHE A 1 108 ? 6.709 8.286 8.030 1.00 87.56 108 PHE A N 1
ATOM 855 C CA . PHE A 1 108 ? 6.625 8.383 6.568 1.00 87.56 108 PHE A CA 1
ATOM 856 C C . PHE A 1 108 ? 7.884 9.015 5.941 1.00 87.56 108 PHE A C 1
ATOM 858 O O . PHE A 1 108 ? 8.255 8.681 4.817 1.00 87.56 108 PHE A O 1
ATOM 865 N N . GLN A 1 109 ? 8.595 9.884 6.674 1.00 88.50 109 GLN A N 1
ATOM 866 C CA . GLN A 1 109 ? 9.866 10.469 6.240 1.00 88.50 109 GLN A CA 1
ATOM 867 C C . GLN A 1 109 ? 10.959 9.428 5.948 1.00 88.50 109 GLN A C 1
ATOM 869 O O . GLN A 1 109 ? 11.904 9.730 5.224 1.00 88.50 109 GLN A O 1
ATOM 874 N N . TYR A 1 110 ? 10.847 8.214 6.490 1.00 90.12 110 TYR A N 1
ATOM 875 C CA . TYR A 1 110 ? 11.797 7.128 6.266 1.00 90.12 110 TYR A CA 1
ATOM 876 C C . TYR A 1 110 ? 11.490 6.302 5.013 1.00 90.12 110 TYR A C 1
ATOM 878 O O . TYR A 1 110 ? 12.312 5.473 4.624 1.00 90.12 110 TYR A O 1
ATOM 886 N N . LEU A 1 111 ? 10.381 6.566 4.310 1.00 90.00 111 LEU A N 1
ATOM 887 C CA . LEU A 1 111 ? 10.037 5.861 3.070 1.00 90.00 111 LEU A CA 1
ATOM 888 C C . LEU A 1 111 ? 11.114 5.985 1.995 1.00 90.00 111 LEU A C 1
ATOM 890 O O . LEU A 1 111 ? 11.396 5.009 1.303 1.00 90.00 111 LEU A O 1
ATOM 894 N N . ILE A 1 112 ? 11.782 7.139 1.921 1.00 90.62 112 ILE A N 1
ATOM 895 C CA . ILE A 1 112 ? 12.888 7.370 0.981 1.00 90.62 112 ILE A CA 1
ATOM 896 C C . ILE A 1 112 ? 14.071 6.414 1.201 1.00 90.62 112 ILE A C 1
ATOM 898 O O . ILE A 1 112 ? 14.887 6.243 0.301 1.00 90.62 112 ILE A O 1
ATOM 902 N N . TYR A 1 113 ? 14.170 5.790 2.379 1.00 93.75 113 TYR A N 1
ATOM 903 C CA . TYR A 1 113 ? 15.171 4.773 2.698 1.00 93.75 113 TYR A CA 1
ATOM 904 C C . TYR A 1 113 ? 14.575 3.366 2.643 1.00 93.75 113 TYR A C 1
ATOM 906 O O . TYR A 1 113 ? 15.192 2.461 2.076 1.00 93.75 113 TYR A O 1
ATOM 914 N N . ALA A 1 114 ? 13.369 3.185 3.182 1.00 94.56 114 ALA A N 1
ATOM 915 C CA . ALA A 1 114 ? 12.712 1.888 3.273 1.00 94.56 114 ALA A CA 1
ATOM 916 C C . ALA A 1 114 ? 12.364 1.316 1.893 1.00 94.56 114 ALA A C 1
ATOM 918 O O . ALA A 1 114 ? 12.594 0.135 1.652 1.00 94.56 114 ALA A O 1
ATOM 919 N N . VAL A 1 115 ? 11.894 2.145 0.953 1.00 95.81 115 VAL A N 1
ATOM 920 C CA . VAL A 1 115 ? 11.537 1.700 -0.404 1.00 95.81 115 VAL A CA 1
ATOM 921 C C . VAL A 1 115 ? 12.763 1.194 -1.182 1.00 95.81 115 VAL A C 1
ATOM 923 O O . VAL A 1 115 ? 12.725 0.055 -1.656 1.00 95.81 115 VAL A O 1
ATOM 926 N N . PRO A 1 116 ? 13.886 1.940 -1.282 1.00 96.31 116 PRO A N 1
ATOM 927 C CA . PRO A 1 116 ? 15.105 1.397 -1.881 1.00 96.31 116 PRO A CA 1
ATOM 928 C C . PRO A 1 116 ? 15.649 0.165 -1.168 1.00 96.31 116 PRO A C 1
ATOM 930 O O . PRO A 1 116 ? 16.109 -0.762 -1.827 1.00 96.31 116 PRO A O 1
ATOM 933 N N . THR A 1 117 ? 15.580 0.126 0.161 1.00 96.75 117 THR A N 1
ATOM 934 C CA . THR A 1 117 ? 16.050 -1.019 0.951 1.00 96.75 117 THR A CA 1
ATOM 935 C C . THR A 1 117 ? 15.212 -2.267 0.655 1.00 96.75 117 THR A C 1
ATOM 937 O O . THR A 1 117 ? 15.766 -3.319 0.333 1.00 96.75 117 THR A O 1
ATOM 940 N N . ALA A 1 118 ? 13.884 -2.138 0.647 1.00 96.88 118 ALA A N 1
ATOM 941 C CA . ALA A 1 118 ? 12.955 -3.190 0.252 1.00 96.88 118 ALA A CA 1
ATOM 942 C C . ALA A 1 118 ? 13.261 -3.717 -1.155 1.00 96.88 118 ALA A C 1
ATOM 944 O O . ALA A 1 118 ? 13.387 -4.929 -1.335 1.00 96.88 118 ALA A O 1
ATOM 945 N N . PHE A 1 119 ? 13.461 -2.816 -2.121 1.00 96.19 119 PHE A N 1
ATOM 946 C CA . PHE A 1 119 ? 13.829 -3.171 -3.489 1.00 96.19 119 PHE A CA 1
ATOM 947 C C . PHE A 1 119 ? 15.180 -3.901 -3.565 1.00 96.19 119 PHE A C 1
ATOM 949 O O . PHE A 1 119 ? 15.277 -4.941 -4.208 1.00 96.19 119 PHE A O 1
ATOM 956 N N . ILE A 1 120 ? 16.222 -3.402 -2.894 1.00 97.12 120 ILE A N 1
ATOM 957 C CA . ILE A 1 120 ? 17.574 -3.987 -2.939 1.00 97.12 120 ILE A CA 1
ATOM 958 C C . ILE A 1 120 ? 17.598 -5.389 -2.326 1.00 97.12 120 ILE A C 1
ATOM 960 O O . ILE A 1 120 ? 18.213 -6.295 -2.888 1.00 97.12 120 ILE A O 1
ATOM 964 N N . PHE A 1 121 ? 16.946 -5.577 -1.177 1.00 97.69 121 PHE A N 1
ATOM 965 C CA . PHE A 1 121 ? 16.994 -6.847 -0.453 1.00 97.69 121 PHE A CA 1
ATOM 966 C C . PHE A 1 121 ? 15.932 -7.855 -0.909 1.00 97.69 121 PHE A C 1
ATOM 968 O O . PHE A 1 121 ? 16.101 -9.047 -0.665 1.00 97.69 121 PHE A O 1
ATOM 975 N N . ASN A 1 122 ? 14.860 -7.411 -1.576 1.00 97.25 122 ASN A N 1
ATOM 976 C CA . ASN A 1 122 ? 13.766 -8.272 -2.042 1.00 97.25 122 ASN A CA 1
ATOM 977 C C . ASN A 1 122 ? 13.310 -7.909 -3.474 1.00 97.25 122 ASN A C 1
ATOM 979 O O . ASN A 1 122 ? 12.116 -7.710 -3.702 1.00 97.25 122 ASN A O 1
ATOM 983 N N . PRO A 1 123 ? 14.221 -7.836 -4.464 1.00 95.94 123 PRO A N 1
ATOM 984 C CA . PRO A 1 123 ? 13.925 -7.259 -5.780 1.00 95.94 123 PRO A CA 1
ATOM 985 C C . PRO A 1 123 ? 12.856 -8.033 -6.554 1.00 95.94 123 PRO A C 1
ATOM 987 O O . PRO A 1 123 ? 12.052 -7.434 -7.263 1.00 95.94 123 PRO A O 1
ATOM 990 N N . ILE A 1 124 ? 12.837 -9.363 -6.410 1.00 96.81 124 ILE A N 1
ATOM 991 C CA . ILE A 1 124 ? 11.870 -10.228 -7.093 1.00 96.81 124 ILE A CA 1
ATOM 992 C C . ILE A 1 124 ? 10.464 -9.967 -6.551 1.00 96.81 124 ILE A C 1
ATOM 994 O O . ILE A 1 124 ? 9.577 -9.635 -7.329 1.00 96.81 124 ILE A O 1
ATOM 998 N N . THR A 1 125 ? 10.278 -10.065 -5.232 1.00 96.50 125 THR A N 1
ATOM 999 C CA . THR A 1 125 ? 8.977 -9.841 -4.585 1.00 96.50 125 THR A CA 1
ATOM 1000 C C . THR A 1 125 ? 8.482 -8.420 -4.825 1.00 96.50 125 THR A C 1
ATOM 1002 O O . THR A 1 125 ? 7.364 -8.236 -5.282 1.00 96.50 125 THR A O 1
ATOM 1005 N N . PHE A 1 126 ? 9.353 -7.423 -4.647 1.00 95.94 126 PHE A N 1
ATOM 1006 C CA . PHE A 1 126 ? 9.010 -6.022 -4.881 1.00 95.94 126 PHE A CA 1
ATOM 1007 C C . PHE A 1 126 ? 8.492 -5.782 -6.307 1.00 95.94 126 PHE A C 1
ATOM 1009 O O . PHE A 1 126 ? 7.478 -5.115 -6.505 1.00 95.94 126 PHE A O 1
ATOM 1016 N N . TYR A 1 127 ? 9.176 -6.330 -7.319 1.00 94.69 127 TYR A N 1
ATOM 1017 C CA . TYR A 1 127 ? 8.741 -6.194 -8.709 1.00 94.69 127 TYR A CA 1
ATOM 1018 C C . TYR A 1 127 ? 7.450 -6.968 -8.996 1.00 94.69 127 TYR A C 1
ATOM 1020 O O . TYR A 1 127 ? 6.602 -6.481 -9.740 1.00 94.69 127 TYR A O 1
ATOM 1028 N N . GLN A 1 128 ? 7.287 -8.159 -8.414 1.00 96.62 128 GLN A N 1
ATOM 1029 C CA . GLN A 1 128 ? 6.069 -8.957 -8.556 1.00 96.62 128 GLN A CA 1
ATOM 1030 C C . GLN A 1 128 ? 4.845 -8.211 -8.023 1.00 96.62 128 GLN A C 1
ATOM 1032 O O . GLN A 1 128 ? 3.835 -8.156 -8.719 1.00 96.62 128 GLN A O 1
ATOM 1037 N N . ASP A 1 129 ? 4.951 -7.583 -6.852 1.00 96.44 129 ASP A N 1
ATOM 1038 C CA . ASP A 1 129 ? 3.844 -6.828 -6.264 1.00 96.44 129 ASP A CA 1
ATOM 1039 C C . ASP A 1 129 ? 3.446 -5.642 -7.153 1.00 96.44 129 ASP A C 1
ATOM 1041 O O . ASP A 1 129 ? 2.271 -5.480 -7.483 1.00 96.44 129 ASP A O 1
ATOM 1045 N N . ILE A 1 130 ? 4.422 -4.870 -7.647 1.00 94.25 130 ILE A N 1
ATOM 1046 C CA . ILE A 1 130 ? 4.167 -3.780 -8.603 1.00 94.25 130 ILE A CA 1
ATOM 1047 C C . ILE A 1 130 ? 3.542 -4.308 -9.903 1.00 94.25 130 ILE A C 1
ATOM 1049 O O . ILE A 1 130 ? 2.548 -3.760 -10.380 1.00 94.25 130 ILE A O 1
ATOM 1053 N N . SER A 1 131 ? 4.072 -5.397 -10.464 1.00 94.62 131 SER A N 1
ATOM 1054 C CA . SER A 1 131 ? 3.536 -6.012 -11.682 1.00 94.62 131 SER A CA 1
ATOM 1055 C C . SER A 1 131 ? 2.098 -6.506 -11.503 1.00 94.62 131 SER A C 1
ATOM 1057 O O . SER A 1 131 ? 1.314 -6.436 -12.448 1.00 94.62 131 SER A O 1
ATOM 1059 N N . ASN A 1 132 ? 1.732 -6.998 -10.320 1.00 96.12 132 ASN A N 1
ATOM 1060 C CA . ASN A 1 132 ? 0.368 -7.430 -10.024 1.00 96.12 132 ASN A CA 1
ATOM 1061 C C . ASN A 1 132 ? -0.586 -6.239 -9.889 1.00 96.12 132 ASN A C 1
ATOM 1063 O O . ASN A 1 132 ? -1.701 -6.297 -10.405 1.00 96.12 132 ASN A O 1
ATOM 1067 N N . ILE A 1 133 ? -0.136 -5.138 -9.278 1.00 94.19 133 ILE A N 1
ATOM 1068 C CA . ILE A 1 133 ? -0.890 -3.875 -9.242 1.00 94.19 133 ILE A CA 1
ATOM 1069 C C . ILE A 1 133 ? -1.138 -3.365 -10.670 1.00 94.19 133 ILE A C 1
ATOM 1071 O O . ILE A 1 133 ? -2.255 -2.970 -10.997 1.00 94.19 133 ILE A O 1
ATOM 1075 N N . MET A 1 134 ? -0.129 -3.435 -11.545 1.00 91.25 134 MET A N 1
ATOM 1076 C CA . MET A 1 134 ? -0.276 -3.104 -12.967 1.00 91.25 134 MET A CA 1
ATOM 1077 C C . MET A 1 134 ? -1.295 -4.001 -13.664 1.00 91.25 134 MET A C 1
ATOM 1079 O O . MET A 1 134 ? -2.226 -3.499 -14.291 1.00 91.25 134 MET A O 1
ATOM 1083 N N . ALA A 1 135 ? -1.159 -5.320 -13.523 1.00 91.88 135 ALA A N 1
ATOM 1084 C CA . ALA A 1 135 ? -2.061 -6.282 -14.151 1.00 91.88 135 ALA A CA 1
ATOM 1085 C C . ALA A 1 135 ? -3.518 -6.104 -13.692 1.00 91.88 135 ALA A C 1
ATOM 1087 O O . ALA A 1 135 ? -4.437 -6.237 -14.498 1.00 91.88 135 ALA A O 1
ATOM 1088 N N . ALA A 1 136 ? -3.732 -5.739 -12.425 1.00 91.00 136 ALA A N 1
ATOM 1089 C CA . ALA A 1 136 ? -5.054 -5.447 -11.885 1.00 91.00 136 ALA A CA 1
ATOM 1090 C C . ALA A 1 136 ? -5.746 -4.252 -12.571 1.00 91.00 136 ALA A C 1
ATOM 1092 O O . ALA A 1 136 ? -6.974 -4.163 -12.551 1.00 91.00 136 ALA A O 1
ATOM 1093 N N . PHE A 1 137 ? -4.980 -3.346 -13.188 1.00 84.00 137 PHE A N 1
ATOM 1094 C CA . PHE A 1 137 ? -5.484 -2.111 -13.798 1.00 84.00 137 PHE A CA 1
ATOM 1095 C C . PHE A 1 137 ? -5.380 -2.066 -15.328 1.00 84.00 137 PHE A C 1
ATOM 1097 O O . PHE A 1 137 ? -6.000 -1.198 -15.943 1.00 84.00 137 PHE A O 1
ATOM 1104 N N . ASP A 1 138 ? -4.662 -3.006 -15.946 1.00 84.06 138 ASP A N 1
ATOM 1105 C CA . ASP A 1 138 ? -4.473 -3.084 -17.402 1.00 84.06 138 ASP A CA 1
ATOM 1106 C C . ASP A 1 138 ? -5.707 -3.636 -18.152 1.00 84.06 138 ASP A C 1
ATOM 1108 O O . ASP A 1 138 ? -5.818 -3.542 -19.378 1.00 84.06 138 ASP A O 1
ATOM 1112 N N . HIS A 1 139 ? -6.683 -4.204 -17.435 1.00 76.25 139 HIS A N 1
ATOM 1113 C CA . HIS A 1 139 ? -7.889 -4.801 -18.016 1.00 76.25 139 HIS A CA 1
ATOM 1114 C C . HIS A 1 139 ? -9.179 -4.257 -17.386 1.00 76.25 139 HIS A C 1
ATOM 1116 O O . HIS A 1 139 ? -9.205 -3.848 -16.228 1.00 76.25 139 HIS A O 1
ATOM 1122 N N . TYR A 1 140 ? -10.269 -4.250 -18.168 1.00 75.25 140 TYR A N 1
ATOM 1123 C CA . TYR A 1 140 ? -11.606 -3.889 -17.688 1.00 75.25 140 TYR A CA 1
ATOM 1124 C C . TYR A 1 140 ? -12.514 -5.133 -17.597 1.00 75.25 140 TYR A C 1
ATOM 1126 O O . TYR A 1 140 ? -12.623 -5.860 -18.591 1.00 75.25 140 TYR A O 1
ATOM 1134 N N . PRO A 1 141 ? -13.223 -5.355 -16.471 1.00 80.75 141 PRO A N 1
ATOM 1135 C CA . PRO A 1 141 ? -13.208 -4.534 -15.255 1.00 80.75 141 PRO A CA 1
ATOM 1136 C C . PRO A 1 141 ? -11.886 -4.661 -14.482 1.00 80.75 141 PRO A C 1
ATOM 1138 O O . PRO A 1 141 ? -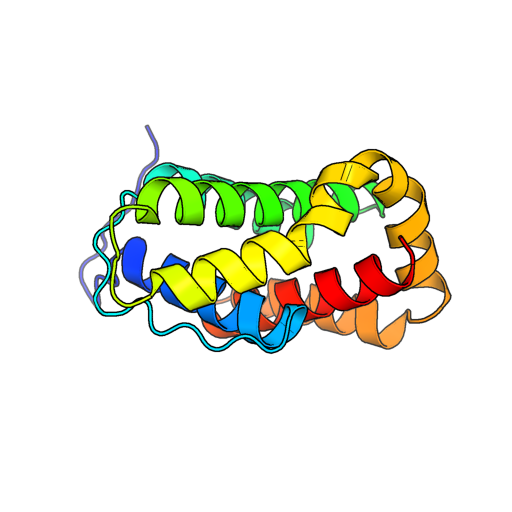11.258 -5.715 -14.510 1.00 80.75 141 PRO A O 1
ATOM 1141 N N . GLN A 1 142 ? -11.499 -3.585 -13.792 1.00 87.69 142 GLN A N 1
ATOM 1142 C CA . GLN A 1 142 ? -10.305 -3.552 -12.940 1.00 87.69 142 GLN A CA 1
ATOM 1143 C C . GLN A 1 142 ? -10.464 -4.508 -11.748 1.00 87.69 142 GLN A C 1
ATOM 1145 O O . GLN A 1 142 ? -11.563 -4.661 -11.201 1.00 87.69 142 GLN A O 1
ATOM 1150 N N . ASP A 1 143 ? -9.367 -5.138 -11.333 1.00 92.31 143 ASP A N 1
ATOM 1151 C CA . ASP A 1 143 ? -9.331 -6.098 -10.229 1.00 92.31 143 ASP A CA 1
ATOM 1152 C C . ASP A 1 143 ? -8.870 -5.429 -8.924 1.00 92.31 143 ASP A C 1
ATOM 1154 O O . ASP A 1 143 ? -7.719 -5.532 -8.496 1.00 92.31 143 ASP A O 1
ATOM 1158 N N . PHE A 1 144 ? -9.799 -4.736 -8.260 1.00 91.31 144 PHE A N 1
ATOM 1159 C CA . PHE A 1 144 ? -9.537 -4.089 -6.968 1.00 91.31 144 PHE A CA 1
ATOM 1160 C C . PHE A 1 144 ? -9.088 -5.056 -5.878 1.00 91.31 144 PHE A C 1
ATOM 1162 O O . PHE A 1 144 ? -8.361 -4.644 -4.977 1.00 91.31 144 PHE A O 1
ATOM 1169 N N . LYS A 1 145 ? -9.484 -6.332 -5.969 1.00 94.25 145 LYS A N 1
ATOM 1170 C CA . LYS A 1 145 ? -9.089 -7.353 -5.002 1.00 94.25 145 LYS A CA 1
ATOM 1171 C C . LYS A 1 145 ? -7.590 -7.627 -5.129 1.00 94.25 145 LYS A C 1
ATOM 1173 O O . LYS A 1 145 ? -6.857 -7.500 -4.153 1.00 94.25 145 LYS A O 1
ATOM 1178 N N . LEU A 1 146 ? -7.125 -7.929 -6.345 1.00 95.44 146 LEU A N 1
ATOM 1179 C CA . LEU A 1 146 ? -5.703 -8.152 -6.622 1.00 95.44 146 LEU A CA 1
ATOM 1180 C C . LEU A 1 146 ? -4.864 -6.910 -6.303 1.00 95.44 146 LEU A C 1
ATOM 1182 O O . LEU A 1 146 ? -3.810 -7.021 -5.682 1.00 95.44 146 LEU A O 1
ATOM 1186 N N . ALA A 1 147 ? -5.340 -5.723 -6.683 1.00 95.00 147 ALA A N 1
ATOM 1187 C CA . ALA A 1 147 ? -4.623 -4.486 -6.404 1.00 95.00 147 ALA A CA 1
ATOM 1188 C C . ALA A 1 147 ? -4.502 -4.189 -4.909 1.00 95.00 147 ALA A C 1
ATOM 1190 O O . ALA A 1 147 ? -3.433 -3.767 -4.468 1.00 95.00 147 ALA A O 1
ATOM 1191 N N . GLY A 1 148 ? -5.571 -4.418 -4.140 1.00 95.94 148 GLY A N 1
ATOM 1192 C CA . GLY A 1 148 ? -5.563 -4.295 -2.685 1.00 95.94 148 GLY A CA 1
ATOM 1193 C C . GLY A 1 148 ? -4.543 -5.240 -2.069 1.00 95.94 148 GLY A C 1
ATOM 1194 O O . GLY A 1 148 ? -3.629 -4.791 -1.379 1.00 95.94 148 GLY A O 1
ATOM 1195 N N . TYR A 1 149 ? -4.636 -6.523 -2.423 1.00 97.25 149 TYR A N 1
ATOM 1196 C CA . TYR A 1 149 ? -3.730 -7.567 -1.954 1.00 97.25 149 TYR A CA 1
ATOM 1197 C C . TYR A 1 149 ? -2.256 -7.225 -2.247 1.00 97.25 149 TYR A C 1
ATOM 1199 O O . TYR A 1 149 ? -1.437 -7.153 -1.334 1.00 97.25 149 TYR A O 1
ATOM 1207 N N . SER A 1 150 ? -1.910 -6.925 -3.503 1.00 97.62 150 SER A N 1
ATOM 1208 C CA . SER A 1 150 ? -0.521 -6.636 -3.888 1.00 97.62 150 SER A CA 1
ATOM 1209 C C . SER A 1 150 ? -0.002 -5.303 -3.348 1.00 97.62 150 SER A C 1
ATOM 1211 O O . SER A 1 150 ? 1.177 -5.195 -3.017 1.00 97.62 150 SER A O 1
ATOM 1213 N N . SER A 1 151 ? -0.866 -4.296 -3.186 1.00 96.62 151 SER A N 1
ATOM 1214 C CA . SER A 1 151 ? -0.493 -3.053 -2.495 1.00 96.62 151 SER A CA 1
ATOM 1215 C C . SER A 1 151 ? -0.202 -3.303 -1.015 1.00 96.62 151 SER A C 1
ATOM 1217 O O . SER A 1 151 ? 0.737 -2.724 -0.471 1.00 96.62 151 SER A O 1
ATOM 1219 N N . GLY A 1 152 ? -0.979 -4.173 -0.366 1.00 96.25 152 GLY A N 1
ATOM 1220 C CA . GLY A 1 152 ? -0.770 -4.553 1.027 1.00 96.25 152 GLY A CA 1
ATOM 1221 C C . GLY A 1 152 ? 0.520 -5.349 1.235 1.00 96.25 152 GLY A C 1
ATOM 1222 O O . GLY A 1 152 ? 1.295 -5.023 2.135 1.00 96.25 152 GLY A O 1
ATOM 1223 N N . ASP A 1 153 ? 0.811 -6.322 0.366 1.00 97.31 153 ASP A N 1
ATOM 1224 C CA . ASP A 1 153 ? 2.075 -7.076 0.390 1.00 97.31 153 ASP A CA 1
ATOM 1225 C C . ASP A 1 153 ? 3.289 -6.154 0.189 1.00 97.31 153 ASP A C 1
ATOM 1227 O O . ASP A 1 153 ? 4.269 -6.234 0.941 1.00 97.31 153 ASP A O 1
ATOM 1231 N N . LEU A 1 154 ? 3.189 -5.196 -0.737 1.00 96.31 154 LEU A N 1
ATOM 1232 C CA . LEU A 1 154 ? 4.236 -4.204 -0.960 1.00 96.31 154 LEU A CA 1
ATOM 1233 C C . LEU A 1 154 ? 4.439 -3.293 0.261 1.00 96.31 154 LEU A C 1
ATOM 1235 O O . LEU A 1 154 ? 5.576 -3.049 0.670 1.00 96.31 154 LEU A O 1
ATOM 1239 N N . VAL A 1 155 ? 3.356 -2.817 0.887 1.00 94.75 155 VAL A N 1
ATOM 1240 C CA . VAL A 1 155 ? 3.429 -2.018 2.123 1.00 94.75 155 VAL A CA 1
ATOM 1241 C C . VAL A 1 155 ? 4.064 -2.817 3.256 1.00 94.75 155 VAL A C 1
ATOM 1243 O O . VAL A 1 155 ? 4.964 -2.307 3.922 1.00 94.75 155 VAL A O 1
ATOM 1246 N N . LYS A 1 156 ? 3.680 -4.080 3.445 1.00 95.12 156 LYS A N 1
ATOM 1247 C CA . LYS A 1 156 ? 4.286 -4.981 4.436 1.00 95.12 156 LYS A CA 1
ATOM 1248 C C . LYS A 1 156 ? 5.767 -5.195 4.191 1.00 95.12 156 LYS A C 1
ATOM 1250 O O . LYS A 1 156 ? 6.553 -5.256 5.136 1.00 95.12 156 LYS A O 1
ATOM 1255 N N . LEU A 1 157 ? 6.162 -5.331 2.928 1.00 95.50 157 LEU A N 1
ATOM 1256 C CA . LEU A 1 157 ? 7.561 -5.457 2.560 1.00 95.50 157 LEU A CA 1
ATOM 1257 C C . LEU A 1 157 ? 8.342 -4.192 2.928 1.00 95.50 157 LEU A C 1
ATOM 1259 O O . LEU A 1 157 ? 9.408 -4.307 3.527 1.00 95.50 157 LEU A O 1
ATOM 1263 N N . ILE A 1 158 ? 7.811 -3.009 2.613 1.00 93.94 158 ILE A N 1
ATOM 1264 C CA . ILE A 1 158 ? 8.428 -1.713 2.935 1.00 93.94 158 ILE A CA 1
ATOM 1265 C C . ILE A 1 158 ? 8.514 -1.508 4.451 1.00 93.94 158 ILE A C 1
ATOM 1267 O O . ILE A 1 158 ? 9.567 -1.119 4.950 1.00 93.94 158 ILE A O 1
ATOM 1271 N N . LEU A 1 159 ? 7.451 -1.832 5.188 1.00 91.50 159 LEU A N 1
ATOM 1272 C CA . LEU A 1 159 ? 7.377 -1.704 6.645 1.00 91.50 159 LEU A CA 1
ATOM 1273 C C . LEU A 1 159 ? 8.453 -2.502 7.385 1.00 91.50 159 LEU A C 1
ATOM 1275 O O . LEU A 1 159 ? 8.918 -2.061 8.428 1.00 91.50 159 LEU A O 1
ATOM 1279 N N . LYS A 1 160 ? 8.909 -3.639 6.843 1.00 93.12 160 LYS A N 1
ATOM 1280 C CA . LYS A 1 160 ? 10.032 -4.405 7.423 1.00 93.12 160 LYS A CA 1
ATOM 1281 C C . LYS A 1 160 ? 11.361 -3.639 7.430 1.00 93.12 160 LYS A C 1
ATOM 1283 O O . LYS A 1 160 ? 12.295 -4.078 8.096 1.00 93.12 160 LYS A O 1
ATOM 1288 N N . HIS A 1 161 ? 11.457 -2.556 6.658 1.00 91.81 161 HIS A N 1
ATOM 1289 C CA . HIS A 1 161 ? 12.658 -1.736 6.487 1.00 91.81 161 HIS A CA 1
ATOM 1290 C C . HIS A 1 161 ? 12.467 -0.283 6.951 1.00 91.81 161 HIS A C 1
ATOM 1292 O O . HIS A 1 161 ? 13.330 0.550 6.666 1.00 91.81 161 HIS A O 1
ATOM 1298 N N . MET A 1 162 ? 11.347 0.026 7.616 1.00 87.69 162 MET A N 1
ATOM 1299 C CA . MET A 1 162 ? 11.104 1.299 8.311 1.00 87.69 162 MET A CA 1
ATOM 1300 C C . MET A 1 162 ? 11.540 1.198 9.771 1.00 87.69 162 MET A C 1
ATOM 1302 O O . MET A 1 162 ? 12.123 2.191 10.257 1.00 87.69 162 MET A O 1
#

Secondary structure (DSSP, 8-state):
-------TT----HHHHHHHHHHHHHHHHH-----GGG-----HHHHHHHHHHHHHHHT--SHHHHHHHHHHHHHHHHHHHHHTTT-TTTHHHHHHHHHHHHHHHHTGGGHHHHHHHHHHHSHHHHHHHHHHHHHHHSSSS--HHHHHHHHHHHHHHHHTT-

Sequence (162 aa):
IIRIIFLNGMIKSPFSDVSLFITEFYSAAFSIDMDLNTCEANVEKSVLEIYSGIEILVNYTTLDDVSRGIVKIVYGVMNFIQDSQKCEEVWPSIQEGLEEMMPFINNFQYLIYAVPTAFIFNPITFYQDISNIMAAFDHYPQDFKLAGYSSGDLVKLILKHM

Foldseek 3Di:
DPCPPPDPDDPDDLQNLLVLLLQLLCCQQPVFGFDCVQFDFDLPQLSVLLVVLLVLLLVPDDLVSPLSSLVSNVVSSVNRLVRRVVVVVRVVSSVVVVVVCCLCVVPSVCLVPLSVVLCVVPVPLLVVLSVQSNVQPVDPPRNSNSNSNSSNNNNNSSSVRD

Organism: Euplotes crassus (NCBI:txid5936)

pLDDT: mean 85.83, std 14.37, range [32.22, 97.69]

Nearest PDB structures (foldseek):
  8tf5-assembly1_A  TM=3.413E-01  e=7.001E-01  Homo sapiens
  4z35-assembly1_A  TM=3.236E-01  e=9.365E-01  Homo sapiens
  7cky-assembly1_R  TM=1.817E-01  e=9.604E+00  Homo sapiens

Radius of gyration: 15.16 Å; Cα contacts (8 Å, |Δi|>4): 220; chains: 1; bounding box: 42×28×35 Å

Mean predicted aligned error: 5.89 Å

Solvent-accessible surface area (backbone atoms only — not comparable to full-atom values): 8528 Å² total; per-residue (Å²): 133,83,83,78,76,84,66,91,85,74,84,73,49,73,56,60,46,45,43,38,17,50,29,27,18,36,33,48,39,71,70,41,78,54,76,60,87,83,52,80,53,68,39,70,64,16,46,52,27,31,52,53,8,48,53,35,45,60,66,47,88,49,70,64,36,42,46,54,12,51,53,26,32,54,49,9,53,51,45,35,51,66,41,33,72,80,28,76,89,49,40,65,53,55,49,53,52,50,60,70,41,40,65,56,68,79,41,53,87,43,40,84,54,8,46,56,46,31,38,72,78,35,47,68,60,49,49,48,26,49,51,42,35,32,59,22,62,76,42,89,80,61,36,36,48,53,27,14,28,25,49,11,44,44,49,38,51,27,58,78,52,101